Protein AF-A0A924AXY9-F1 (afdb_monomer_lite)

Sequence (81 aa):
ADAWCGVEHVYEHAHVRLHFFISRAWTGEPQSLEGQAFAWQGTVGVAPLLPATIPLLAWLDQLRCAAPEYVSDLAPERAAN

Radius of gyration: 20.6 Å; chains: 1; bounding box: 74×24×37 Å

pLDDT: mean 85.43, std 15.8, range [41.84, 97.38]

Secondary structure (DSSP, 8-state):
---SEEEEEEETTEEEEEEE------SS----SSS------SS---SSPPGGGHHHHHHHHHHHH----------------

Structure (mmCIF, N/CA/C/O backbone):
data_AF-A0A924AXY9-F1
#
_entry.id   AF-A0A924AXY9-F1
#
loop_
_atom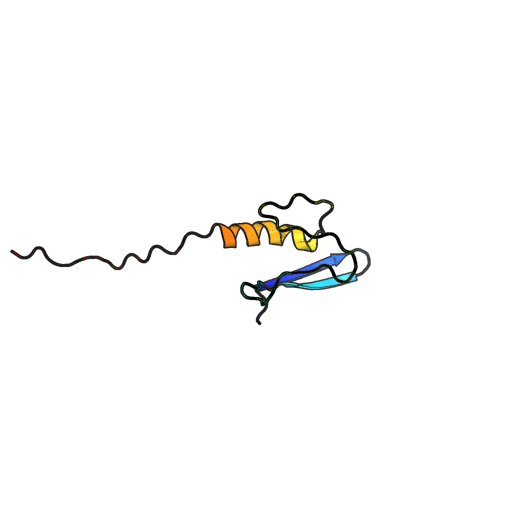_site.group_PDB
_atom_site.id
_atom_site.type_symbol
_atom_site.label_atom_id
_atom_site.label_alt_id
_atom_site.label_comp_id
_atom_site.label_asym_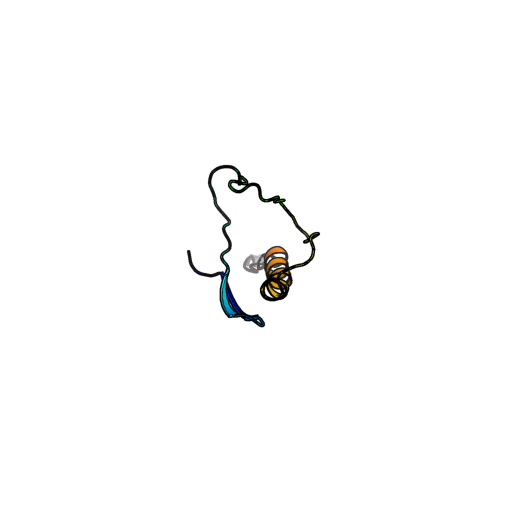id
_atom_site.label_entity_id
_atom_site.label_seq_id
_atom_site.pdbx_PDB_ins_code
_atom_site.Cartn_x
_atom_site.Cartn_y
_atom_site.Cartn_z
_atom_site.occupancy
_atom_site.B_iso_or_equiv
_atom_site.auth_seq_id
_atom_site.auth_comp_id
_atom_site.auth_asym_id
_atom_site.auth_atom_id
_atom_site.pdbx_PDB_model_num
ATOM 1 N N . ALA A 1 1 ? -8.667 -9.785 9.790 1.00 72.38 1 ALA A N 1
ATOM 2 C CA . ALA A 1 1 ? -8.619 -9.110 8.482 1.00 72.38 1 ALA A CA 1
ATOM 3 C C . ALA A 1 1 ? -7.816 -10.000 7.560 1.00 72.38 1 ALA A C 1
ATOM 5 O O . ALA A 1 1 ? -6.766 -10.463 7.991 1.00 72.38 1 ALA A O 1
ATOM 6 N N . ASP A 1 2 ? -8.317 -10.253 6.357 1.00 88.50 2 ASP A N 1
ATOM 7 C CA . ASP A 1 2 ? -7.625 -11.065 5.356 1.00 88.50 2 ASP A CA 1
ATOM 8 C C . ASP A 1 2 ? -6.844 -10.166 4.401 1.00 88.50 2 ASP A C 1
ATOM 10 O O . ASP A 1 2 ? -7.229 -9.017 4.160 1.00 88.50 2 ASP A O 1
ATOM 14 N N . ALA A 1 3 ? -5.713 -10.669 3.904 1.00 94.12 3 ALA A N 1
ATOM 15 C CA . ALA A 1 3 ? -4.874 -9.907 2.991 1.00 94.12 3 ALA A CA 1
ATOM 16 C C . ALA A 1 3 ? -5.642 -9.652 1.692 1.00 94.12 3 ALA A C 1
ATOM 18 O O . ALA A 1 3 ? -6.225 -10.566 1.114 1.00 94.12 3 ALA A O 1
ATOM 19 N N . TRP A 1 4 ? -5.607 -8.409 1.221 1.00 95.31 4 TRP A N 1
ATOM 20 C CA . TRP A 1 4 ? -6.151 -8.051 -0.081 1.00 95.31 4 TRP A CA 1
ATOM 21 C C . TRP A 1 4 ? -5.293 -8.637 -1.207 1.00 95.31 4 TRP A C 1
ATOM 23 O O . TRP A 1 4 ? -5.821 -9.214 -2.153 1.00 95.31 4 TRP A O 1
ATOM 33 N N . CYS A 1 5 ? -3.969 -8.516 -1.097 1.00 94.81 5 CYS A N 1
ATOM 34 C CA . CYS A 1 5 ? -3.029 -9.149 -2.015 1.00 94.81 5 CYS A CA 1
ATOM 35 C C . CYS A 1 5 ? -1.667 -9.382 -1.348 1.00 94.81 5 CYS A C 1
ATOM 37 O O . CYS A 1 5 ? -1.371 -8.840 -0.277 1.00 94.81 5 CYS A O 1
ATOM 39 N N . GLY A 1 6 ? -0.842 -10.213 -1.987 1.00 94.88 6 GLY A N 1
ATOM 40 C CA . GLY A 1 6 ? 0.538 -10.471 -1.593 1.00 94.88 6 GLY A CA 1
ATOM 41 C C . GLY A 1 6 ? 1.502 -10.137 -2.726 1.00 94.88 6 GLY A C 1
ATOM 42 O O . GLY A 1 6 ? 1.202 -10.414 -3.886 1.00 94.88 6 GLY A O 1
ATOM 43 N N . VAL A 1 7 ? 2.654 -9.561 -2.388 1.00 95.44 7 VAL A N 1
ATOM 44 C CA . VAL A 1 7 ? 3.748 -9.299 -3.335 1.00 95.44 7 VAL A CA 1
ATOM 45 C C . VAL A 1 7 ? 5.032 -9.905 -2.794 1.00 95.44 7 VAL A C 1
ATOM 47 O O . VAL A 1 7 ? 5.406 -9.653 -1.650 1.00 95.44 7 VAL A O 1
ATOM 50 N N . GLU A 1 8 ? 5.724 -10.669 -3.630 1.00 96.19 8 GLU A N 1
ATOM 51 C CA . GLU A 1 8 ? 7.093 -11.109 -3.377 1.00 96.19 8 GLU A CA 1
ATOM 52 C C . GLU A 1 8 ? 8.066 -10.259 -4.195 1.00 96.19 8 GLU A C 1
ATOM 54 O O . GLU A 1 8 ? 7.802 -9.931 -5.355 1.00 96.19 8 GLU A O 1
ATOM 59 N N . HIS A 1 9 ? 9.178 -9.860 -3.582 1.00 96.25 9 HIS A N 1
ATOM 60 C CA . HIS A 1 9 ? 10.208 -9.078 -4.258 1.00 96.25 9 HIS A CA 1
ATOM 61 C C . HIS A 1 9 ? 11.596 -9.407 -3.716 1.00 96.25 9 HIS A C 1
ATOM 63 O O . HIS A 1 9 ? 11.811 -9.437 -2.502 1.00 96.25 9 HIS A O 1
ATOM 69 N N . VAL A 1 10 ? 12.548 -9.617 -4.623 1.00 96.69 10 VAL A N 1
ATOM 70 C CA . VAL A 1 10 ? 13.953 -9.855 -4.288 1.00 96.69 10 VAL A CA 1
ATOM 71 C C . VAL A 1 10 ? 14.729 -8.561 -4.495 1.00 96.69 10 VAL A C 1
ATOM 73 O O . VAL A 1 10 ? 14.940 -8.126 -5.624 1.00 96.69 10 VAL A O 1
ATOM 76 N N . TYR A 1 11 ? 15.149 -7.954 -3.393 1.00 94.62 11 TYR A N 1
ATOM 77 C CA . TYR A 1 11 ? 16.138 -6.886 -3.383 1.00 94.62 11 TYR A CA 1
ATOM 78 C C . TYR A 1 11 ? 17.544 -7.480 -3.332 1.00 94.62 11 TYR A C 1
ATOM 80 O O . TYR A 1 11 ? 17.731 -8.627 -2.931 1.00 94.62 11 TYR A O 1
ATOM 88 N N . GLU A 1 12 ? 18.547 -6.664 -3.655 1.00 96.06 12 GLU A N 1
ATOM 89 C CA . GLU A 1 12 ? 19.964 -7.047 -3.579 1.00 96.06 12 GLU A CA 1
ATOM 90 C C . GLU A 1 12 ? 20.343 -7.688 -2.231 1.00 96.06 12 GLU A C 1
ATOM 92 O O . GLU A 1 12 ? 21.131 -8.627 -2.188 1.00 96.06 12 GLU A O 1
ATOM 97 N N . HIS A 1 13 ? 19.746 -7.213 -1.133 1.00 94.75 13 HIS A N 1
ATOM 98 C CA . HIS A 1 13 ? 20.081 -7.625 0.231 1.00 94.75 13 HIS A CA 1
ATOM 99 C C . HIS A 1 13 ? 19.057 -8.564 0.892 1.00 94.75 13 HIS A C 1
ATOM 101 O O . HIS A 1 13 ? 19.328 -9.064 1.983 1.00 94.75 13 HIS A O 1
ATOM 107 N N . ALA A 1 14 ? 17.874 -8.780 0.302 1.00 95.81 14 ALA A N 1
ATOM 108 C CA . ALA A 1 14 ? 16.817 -9.567 0.941 1.00 95.81 14 ALA A CA 1
ATOM 109 C C . ALA A 1 14 ? 15.714 -10.008 -0.026 1.00 95.81 14 ALA A C 1
ATOM 111 O O . ALA A 1 14 ? 15.321 -9.273 -0.929 1.00 95.81 14 ALA A O 1
ATOM 112 N N . HIS A 1 15 ? 15.127 -11.172 0.253 1.00 97.19 15 HIS A N 1
ATOM 113 C CA . HIS A 1 15 ? 13.847 -11.579 -0.315 1.00 97.19 15 HIS A CA 1
ATOM 114 C C . HIS A 1 15 ? 12.730 -11.245 0.677 1.00 97.19 15 HIS A C 1
ATOM 116 O O . HIS A 1 15 ? 12.779 -11.669 1.833 1.00 97.19 15 HIS A O 1
ATOM 122 N N . VAL A 1 16 ? 11.729 -10.486 0.232 1.00 96.56 16 VAL A N 1
ATOM 123 C CA . VAL A 1 16 ? 10.584 -10.101 1.062 1.00 96.56 16 VAL A CA 1
ATOM 124 C C . VAL A 1 16 ? 9.275 -10.612 0.480 1.00 96.56 16 VAL A C 1
ATOM 126 O O . VAL A 1 16 ? 9.094 -10.647 -0.735 1.00 96.56 16 VAL A O 1
ATOM 129 N N . ARG A 1 17 ? 8.336 -10.935 1.373 1.00 96.44 17 ARG A N 1
ATOM 130 C CA . ARG A 1 17 ? 6.925 -11.163 1.056 1.00 96.44 17 ARG A CA 1
ATOM 131 C C . ARG A 1 17 ? 6.081 -10.175 1.847 1.00 96.44 17 ARG A C 1
ATOM 133 O O . ARG A 1 17 ? 6.089 -10.186 3.076 1.00 96.44 17 ARG A O 1
ATOM 140 N N . LEU A 1 18 ? 5.369 -9.317 1.132 1.00 95.31 18 LEU A N 1
ATOM 141 C CA . LEU A 1 18 ? 4.531 -8.263 1.686 1.00 95.31 18 LEU A CA 1
ATOM 142 C C . LEU A 1 18 ? 3.063 -8.658 1.548 1.00 95.31 18 LEU A C 1
ATOM 144 O O . LEU A 1 18 ? 2.630 -9.071 0.475 1.00 95.31 18 LEU A O 1
ATOM 148 N N . HIS A 1 19 ? 2.299 -8.504 2.627 1.00 95.81 19 HIS A N 1
ATOM 149 C CA . HIS A 1 19 ? 0.851 -8.687 2.637 1.00 95.81 19 HIS A CA 1
ATOM 150 C C . HIS A 1 19 ? 0.179 -7.330 2.800 1.00 95.81 19 HIS A C 1
ATOM 152 O O . HIS A 1 19 ? 0.390 -6.651 3.806 1.00 95.81 19 HIS A O 1
ATOM 158 N N . PHE A 1 20 ? -0.630 -6.942 1.821 1.00 94.81 20 PHE A N 1
ATOM 159 C CA . PHE A 1 20 ? -1.340 -5.669 1.834 1.00 94.81 20 PHE A CA 1
ATOM 160 C C . PHE A 1 20 ? -2.781 -5.869 2.276 1.00 94.81 20 PHE A C 1
ATOM 162 O O . PHE A 1 20 ? -3.439 -6.830 1.884 1.00 94.81 20 PHE A O 1
ATOM 169 N N . PHE A 1 21 ? -3.281 -4.932 3.075 1.00 95.75 21 PHE A N 1
ATOM 170 C CA . PHE A 1 21 ? -4.637 -4.932 3.611 1.00 95.75 21 PHE A CA 1
ATOM 171 C C . PHE A 1 21 ? -5.288 -3.585 3.313 1.00 95.75 21 PHE A C 1
ATOM 173 O O . PHE A 1 21 ? -4.622 -2.551 3.339 1.00 95.75 21 PHE A O 1
ATOM 180 N N . ILE A 1 22 ? -6.597 -3.592 3.063 1.00 93.62 22 ILE A N 1
ATOM 181 C CA . ILE A 1 22 ? -7.380 -2.368 2.887 1.00 93.62 22 ILE A CA 1
ATOM 182 C C . ILE A 1 22 ? -8.213 -2.158 4.147 1.00 93.62 22 ILE A C 1
ATOM 184 O O . ILE A 1 22 ? -9.177 -2.884 4.388 1.00 93.62 22 ILE A O 1
ATOM 188 N N . SER A 1 23 ? -7.858 -1.146 4.937 1.00 93.44 23 SER A N 1
ATOM 189 C CA . SER A 1 23 ? -8.691 -0.691 6.050 1.00 93.44 23 SER A CA 1
ATOM 190 C C . SER A 1 23 ? -9.655 0.383 5.557 1.00 93.44 23 SER A C 1
ATOM 192 O O . SER A 1 23 ? -9.229 1.429 5.077 1.00 93.44 23 SER A O 1
ATOM 194 N N . ARG A 1 24 ? -10.960 0.109 5.644 1.00 92.06 24 ARG A N 1
ATOM 195 C CA . ARG A 1 24 ? -12.031 1.053 5.261 1.00 92.06 24 ARG A CA 1
ATOM 196 C C . ARG A 1 24 ? -12.741 1.672 6.460 1.00 92.06 24 ARG A C 1
ATOM 198 O O . ARG A 1 24 ? -13.488 2.626 6.295 1.00 92.06 24 ARG A O 1
ATOM 205 N N . ALA A 1 25 ? -12.540 1.097 7.640 1.00 93.94 25 ALA A N 1
ATOM 206 C CA . ALA A 1 25 ? -13.168 1.524 8.874 1.00 93.94 25 ALA A CA 1
ATOM 207 C C . ALA A 1 25 ? -12.100 1.575 9.964 1.00 93.94 25 ALA A C 1
ATOM 209 O O . ALA A 1 25 ? -11.445 0.573 10.255 1.00 93.94 25 ALA A O 1
ATOM 210 N N . TRP A 1 26 ? -11.926 2.752 10.548 1.00 93.88 26 TRP A N 1
ATOM 211 C CA . TRP A 1 26 ? -11.068 2.988 11.701 1.00 93.88 26 TRP A CA 1
ATOM 212 C C . TRP A 1 26 ? -11.719 4.045 12.594 1.00 93.88 26 TRP A C 1
ATOM 214 O O . TRP A 1 26 ? -12.649 4.738 12.180 1.00 93.88 26 TRP A O 1
ATOM 224 N N . THR A 1 27 ? -11.232 4.152 13.826 1.00 97.38 27 THR A N 1
ATOM 225 C CA . THR A 1 27 ? -11.729 5.116 14.810 1.00 97.38 27 THR A CA 1
ATOM 226 C C . THR A 1 27 ? -10.689 6.205 15.027 1.00 97.38 27 THR A C 1
ATOM 228 O O . THR A 1 27 ? -9.513 5.903 15.217 1.00 97.38 27 THR A O 1
ATOM 231 N N . GLY A 1 28 ? -11.135 7.461 15.052 1.00 96.06 28 GLY A N 1
ATOM 232 C CA . GLY A 1 28 ? -10.261 8.622 15.204 1.00 96.06 28 GLY A CA 1
ATOM 233 C C . GLY A 1 28 ? -9.547 9.009 13.908 1.00 96.06 28 GLY A C 1
ATOM 234 O O . GLY A 1 28 ? -9.859 8.508 12.830 1.00 96.06 28 GLY A O 1
ATOM 235 N N . GLU A 1 29 ? -8.583 9.916 14.033 1.00 94.69 29 GLU A N 1
ATOM 236 C CA . GLU A 1 29 ? -7.799 10.436 12.911 1.00 94.69 29 GLU A CA 1
ATOM 237 C C . GLU A 1 29 ? -6.400 9.808 12.889 1.00 94.69 29 GLU A C 1
ATOM 239 O O . GLU A 1 29 ? -5.770 9.721 13.949 1.00 94.69 29 GLU A O 1
ATOM 244 N N . PRO A 1 30 ? -5.872 9.389 11.722 1.00 94.44 30 PRO A N 1
ATOM 245 C CA . PRO A 1 30 ? -4.492 8.930 11.619 1.00 94.44 30 PRO A CA 1
ATOM 246 C C . PRO A 1 30 ? -3.497 10.006 12.056 1.00 94.44 30 PRO A C 1
ATOM 248 O O . PRO A 1 30 ? -3.614 11.173 11.682 1.00 94.44 30 PRO A O 1
ATOM 251 N N . GLN A 1 31 ? -2.499 9.599 12.839 1.00 95.06 31 GLN A N 1
ATOM 252 C CA . GLN A 1 31 ? -1.455 10.474 13.364 1.00 95.06 31 GLN A CA 1
ATOM 253 C C . GLN A 1 31 ? -0.072 9.884 13.101 1.00 95.06 31 GLN A C 1
ATOM 255 O O . GLN A 1 31 ? 0.126 8.669 13.123 1.00 95.06 31 GLN A O 1
ATOM 260 N N . SER A 1 32 ? 0.895 10.771 12.883 1.00 95.94 32 SER A N 1
ATOM 261 C CA . SER A 1 32 ? 2.309 10.419 12.817 1.00 95.94 32 SER A CA 1
ATOM 262 C C . SER A 1 32 ? 2.866 10.300 14.232 1.00 95.94 32 SER A C 1
ATOM 264 O O . SER A 1 32 ? 2.915 11.292 14.957 1.00 95.94 32 SER A O 1
ATOM 266 N N . LEU A 1 33 ? 3.256 9.089 14.632 1.00 95.75 33 LEU A N 1
ATOM 267 C CA . LEU A 1 33 ? 3.795 8.812 15.970 1.00 95.75 33 LEU A CA 1
ATOM 268 C C . LEU A 1 33 ? 5.326 8.695 15.993 1.00 95.75 33 LEU A C 1
ATOM 270 O O . LEU A 1 33 ? 5.920 8.752 17.065 1.00 95.75 33 LEU A O 1
ATOM 274 N N . GLU A 1 34 ? 5.966 8.583 14.827 1.00 97.31 34 GLU A N 1
ATOM 275 C CA . GLU A 1 34 ? 7.424 8.450 14.682 1.00 97.31 34 GLU A CA 1
ATOM 276 C C . GLU A 1 34 ? 8.033 9.624 13.895 1.00 97.31 34 GLU A C 1
ATOM 278 O O . GLU A 1 34 ? 9.163 9.560 13.417 1.00 97.31 34 GLU A O 1
ATOM 283 N N . GLY A 1 35 ? 7.286 10.725 13.750 1.00 94.75 35 GLY A N 1
ATOM 284 C CA . GLY A 1 35 ? 7.747 11.929 13.054 1.00 94.75 35 GLY A CA 1
ATOM 285 C C . GLY A 1 35 ? 7.789 11.794 11.529 1.00 94.75 35 GLY A C 1
ATOM 286 O O . GLY A 1 35 ? 8.308 12.679 10.849 1.00 94.75 35 GLY A O 1
ATOM 287 N N . GLN A 1 36 ? 7.228 10.720 10.970 1.00 95.25 36 GLN A N 1
ATOM 288 C CA . GLN A 1 36 ? 7.094 10.550 9.531 1.00 95.25 36 GLN A CA 1
ATOM 289 C C . GLN A 1 36 ? 6.103 11.560 8.939 1.00 95.25 36 GLN A C 1
ATOM 291 O O . GLN A 1 36 ? 5.019 11.789 9.483 1.00 95.25 36 GLN A O 1
ATOM 296 N N . ALA A 1 37 ? 6.441 12.137 7.789 1.00 93.50 37 ALA A N 1
ATOM 297 C CA . ALA A 1 37 ? 5.472 12.887 7.003 1.00 93.50 37 ALA A CA 1
ATOM 298 C C . ALA A 1 37 ? 4.459 11.916 6.371 1.00 93.50 37 ALA A C 1
ATOM 300 O O . ALA A 1 37 ? 4.843 10.868 5.851 1.00 93.50 37 ALA A O 1
ATOM 301 N N . PHE A 1 38 ? 3.172 12.265 6.389 1.00 94.12 38 PHE A N 1
ATOM 302 C CA . PHE A 1 38 ? 2.130 11.522 5.679 1.00 94.12 38 PHE A CA 1
ATOM 303 C C . PHE A 1 38 ? 1.081 12.481 5.115 1.00 94.12 38 PHE A C 1
ATOM 305 O O . PHE A 1 38 ? 0.931 13.609 5.584 1.00 94.12 38 PHE A O 1
ATOM 312 N N . ALA A 1 39 ? 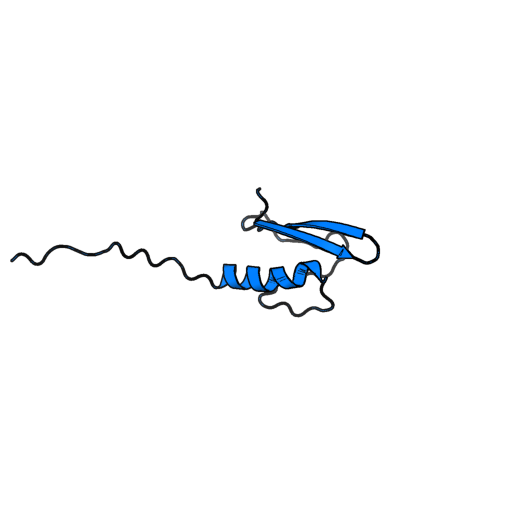0.366 12.029 4.089 1.00 92.75 39 ALA A N 1
ATOM 313 C CA . ALA A 1 39 ? -0.695 12.791 3.451 1.00 92.75 39 ALA A CA 1
ATOM 314 C C . ALA A 1 39 ? -1.776 11.852 2.913 1.00 92.75 39 ALA A C 1
ATOM 316 O O . ALA A 1 39 ? -1.487 10.736 2.480 1.00 92.75 39 ALA A O 1
ATOM 317 N N . TRP A 1 40 ? -3.015 12.337 2.880 1.00 91.31 40 TRP A N 1
ATOM 318 C CA . TRP A 1 40 ? -4.082 11.711 2.109 1.00 91.31 40 TRP A CA 1
ATOM 319 C C . TRP A 1 40 ? -3.905 12.067 0.636 1.00 91.31 40 TRP A C 1
ATOM 321 O O . TRP A 1 40 ? -3.941 13.242 0.271 1.00 91.31 40 TRP A O 1
ATOM 331 N N . GLN A 1 41 ? -3.696 11.064 -0.214 1.00 90.31 41 GLN A N 1
ATOM 332 C CA . GLN A 1 41 ? -3.469 11.271 -1.642 1.00 90.31 41 GLN A CA 1
ATOM 333 C C . GLN A 1 41 ? -4.418 10.410 -2.472 1.00 90.31 41 GLN A C 1
ATOM 335 O O . GLN A 1 41 ? -4.585 9.221 -2.215 1.00 90.31 41 GLN A O 1
ATOM 340 N N . GLY A 1 42 ? -5.026 11.030 -3.485 1.00 85.56 42 GLY A N 1
ATOM 341 C CA . GLY A 1 42 ? -5.723 10.311 -4.544 1.00 85.56 42 GLY A CA 1
ATOM 342 C C . GLY A 1 42 ? -4.719 9.756 -5.550 1.00 85.56 42 GLY A C 1
ATOM 343 O O . GLY A 1 42 ? -4.560 8.550 -5.665 1.00 85.56 42 GLY A O 1
ATOM 344 N N . THR A 1 43 ? -4.023 10.632 -6.266 1.00 87.38 43 THR A N 1
ATOM 345 C CA . THR A 1 43 ? -2.899 10.246 -7.129 1.00 87.38 43 THR A CA 1
ATOM 346 C C . THR A 1 43 ? -1.600 10.375 -6.341 1.00 87.38 43 THR A C 1
ATOM 348 O O . THR A 1 43 ? -1.399 11.376 -5.651 1.00 87.38 43 THR A O 1
ATOM 351 N N . VAL A 1 44 ? -0.718 9.379 -6.436 1.00 89.31 44 VAL A N 1
ATOM 352 C CA . VAL A 1 44 ? 0.573 9.394 -5.733 1.00 89.31 44 VAL A CA 1
ATOM 353 C C . VAL A 1 44 ? 1.482 10.471 -6.323 1.00 89.31 44 VAL A C 1
ATOM 355 O O . VAL A 1 44 ? 1.761 10.467 -7.519 1.00 89.31 44 VAL A O 1
ATOM 358 N N . GLY A 1 45 ? 1.945 11.386 -5.470 1.00 90.50 45 GLY A N 1
ATOM 359 C CA . GLY A 1 45 ? 2.792 12.524 -5.854 1.00 90.50 45 GLY A CA 1
ATOM 360 C C . GLY A 1 45 ? 4.199 12.502 -5.251 1.00 90.50 45 GLY A C 1
ATOM 361 O O . GLY A 1 45 ? 4.868 13.530 -5.250 1.00 90.50 45 GLY A O 1
ATOM 362 N N . VAL A 1 46 ? 4.626 11.373 -4.679 1.00 90.25 46 VAL A N 1
ATOM 363 C CA . VAL A 1 46 ? 5.910 11.233 -3.972 1.00 90.25 46 VAL A CA 1
ATOM 364 C C . VAL A 1 46 ? 6.851 10.268 -4.692 1.00 90.25 46 VAL A C 1
ATOM 366 O O . VAL A 1 46 ? 6.407 9.308 -5.320 1.00 90.25 46 VAL A O 1
ATOM 369 N N . ALA A 1 47 ? 8.156 10.522 -4.586 1.00 90.88 47 ALA A N 1
ATOM 370 C CA . ALA A 1 47 ? 9.215 9.693 -5.153 1.00 90.88 47 ALA A CA 1
ATOM 371 C C . ALA A 1 47 ? 10.496 9.770 -4.291 1.00 90.88 47 ALA A C 1
ATOM 373 O O . ALA A 1 47 ? 10.722 10.804 -3.656 1.00 90.88 47 ALA A O 1
ATOM 374 N N . PRO A 1 48 ? 11.354 8.728 -4.295 1.00 93.50 48 PRO A N 1
ATOM 375 C CA . PRO A 1 48 ? 11.169 7.442 -4.975 1.00 93.50 48 PRO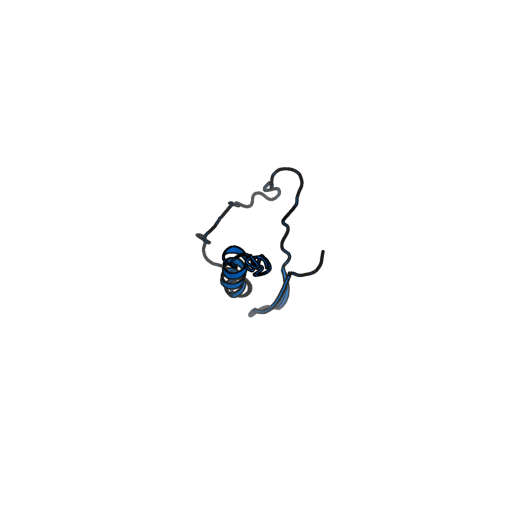 A CA 1
ATOM 376 C C . PRO A 1 48 ? 10.160 6.529 -4.257 1.00 93.50 48 PRO A C 1
ATOM 378 O O . PRO A 1 48 ? 9.965 6.624 -3.048 1.00 93.50 48 PRO A O 1
ATOM 381 N N . LEU A 1 49 ? 9.531 5.629 -5.015 1.00 92.00 49 LEU A N 1
ATOM 382 C CA . LEU A 1 49 ? 8.672 4.570 -4.478 1.00 92.00 49 LEU A CA 1
ATOM 383 C C . LEU A 1 49 ? 9.456 3.265 -4.342 1.00 92.00 49 LEU A C 1
ATOM 385 O O . LEU A 1 49 ? 10.390 3.011 -5.105 1.00 92.00 49 LEU A O 1
ATOM 389 N N . LEU A 1 50 ? 9.041 2.410 -3.406 1.00 91.50 50 LEU A N 1
ATOM 390 C CA . LEU A 1 50 ? 9.578 1.056 -3.313 1.00 91.50 50 LEU A CA 1
ATOM 391 C C . LEU A 1 50 ? 9.153 0.255 -4.557 1.00 91.50 50 LEU A C 1
ATOM 393 O O . LEU A 1 50 ? 7.959 0.196 -4.848 1.00 91.50 50 LEU A O 1
ATOM 397 N N . PRO A 1 51 ? 10.075 -0.412 -5.274 1.00 92.88 51 PRO A N 1
ATOM 398 C CA . PRO A 1 51 ? 9.738 -1.176 -6.477 1.00 92.88 51 PRO A CA 1
ATOM 399 C C . PRO A 1 51 ? 8.593 -2.178 -6.279 1.00 92.88 51 PRO A C 1
ATOM 401 O O . PRO A 1 51 ? 7.715 -2.292 -7.133 1.00 92.88 51 PRO A O 1
ATOM 404 N N . ALA A 1 52 ? 8.547 -2.843 -5.120 1.00 92.75 52 ALA A N 1
ATOM 405 C CA . ALA A 1 52 ? 7.491 -3.796 -4.780 1.00 92.75 52 ALA A CA 1
ATOM 406 C C . ALA A 1 52 ? 6.089 -3.167 -4.646 1.00 92.75 52 ALA A C 1
ATOM 408 O O . ALA A 1 52 ? 5.096 -3.885 -4.731 1.00 92.75 52 ALA A O 1
ATOM 409 N N . THR A 1 53 ? 5.977 -1.850 -4.436 1.00 92.69 53 THR A N 1
ATOM 410 C CA . THR A 1 53 ? 4.682 -1.171 -4.270 1.00 92.69 53 THR A CA 1
ATOM 411 C C . THR A 1 53 ? 4.158 -0.533 -5.552 1.00 92.69 53 THR A C 1
ATOM 413 O O . THR A 1 53 ? 2.980 -0.188 -5.609 1.00 92.69 53 THR A O 1
ATOM 416 N N . ILE A 1 54 ? 4.976 -0.422 -6.605 1.00 92.81 54 ILE A N 1
ATOM 417 C CA . ILE A 1 54 ? 4.571 0.197 -7.878 1.00 92.81 54 ILE A CA 1
ATOM 418 C C . ILE A 1 54 ? 3.349 -0.507 -8.503 1.00 92.81 54 ILE A C 1
ATOM 420 O O . ILE A 1 54 ? 2.392 0.195 -8.839 1.00 92.81 54 ILE A O 1
ATOM 424 N N . PRO A 1 55 ? 3.293 -1.855 -8.613 1.00 91.75 55 PRO A N 1
ATOM 425 C CA . PRO A 1 55 ? 2.121 -2.531 -9.179 1.00 91.75 55 PRO A CA 1
ATOM 426 C C . PRO A 1 55 ? 0.835 -2.295 -8.376 1.00 91.75 55 PRO A C 1
ATOM 428 O O . PRO A 1 55 ? -0.253 -2.252 -8.949 1.00 91.75 55 PRO A O 1
ATOM 431 N N . LEU A 1 56 ? 0.956 -2.085 -7.058 1.00 92.69 56 LEU A N 1
ATOM 432 C CA . LEU A 1 56 ? -0.189 -1.872 -6.170 1.00 92.69 56 LEU A CA 1
ATOM 433 C C . LEU A 1 56 ? -0.951 -0.598 -6.509 1.00 92.69 56 LEU A C 1
ATOM 435 O O . LEU A 1 56 ? -2.158 -0.556 -6.301 1.00 92.69 56 LEU A O 1
ATOM 439 N N . LEU A 1 57 ? -0.271 0.431 -7.021 1.00 91.44 57 LEU A N 1
ATOM 440 C CA . LEU A 1 57 ? -0.917 1.696 -7.366 1.00 91.44 57 LEU A CA 1
ATOM 441 C C . LEU A 1 57 ? -1.950 1.501 -8.477 1.00 91.44 57 LEU A C 1
ATOM 443 O O . LEU A 1 57 ? -3.084 1.952 -8.348 1.00 91.44 57 LEU A O 1
ATOM 447 N N . ALA A 1 58 ? -1.596 0.735 -9.512 1.00 90.88 58 ALA A N 1
ATOM 448 C CA . ALA A 1 58 ? -2.522 0.399 -10.589 1.00 90.88 58 ALA A CA 1
ATOM 449 C C . ALA A 1 58 ? -3.713 -0.432 -10.080 1.00 90.88 58 ALA A C 1
ATOM 451 O O . ALA A 1 58 ? -4.853 -0.195 -10.477 1.00 90.88 58 ALA A O 1
ATOM 452 N N . TRP A 1 59 ? -3.470 -1.387 -9.179 1.00 93.38 59 TRP A N 1
ATOM 453 C CA . TRP A 1 59 ? -4.535 -2.209 -8.592 1.00 93.38 59 TRP A CA 1
ATOM 454 C C . TRP A 1 59 ? -5.457 -1.401 -7.669 1.00 93.38 59 TRP A C 1
ATOM 456 O O . TRP A 1 59 ? -6.672 -1.602 -7.678 1.00 93.38 59 TRP A O 1
ATOM 466 N N . LEU A 1 60 ? -4.907 -0.458 -6.900 1.00 92.12 60 LEU A N 1
ATOM 467 C CA . LEU A 1 60 ? -5.690 0.470 -6.083 1.00 92.12 60 LEU A CA 1
ATOM 468 C C . LEU A 1 60 ? -6.569 1.369 -6.955 1.00 92.12 60 LEU A C 1
ATOM 470 O O . LEU A 1 60 ? -7.733 1.579 -6.620 1.00 92.12 60 LEU A O 1
ATOM 474 N N . ASP A 1 61 ? -6.059 1.855 -8.085 1.00 90.69 61 ASP A N 1
ATOM 475 C CA . ASP A 1 61 ? -6.855 2.664 -9.010 1.00 90.69 61 ASP A CA 1
ATOM 476 C C . ASP A 1 61 ? -7.992 1.859 -9.652 1.00 90.69 61 ASP A C 1
ATOM 478 O O . ASP A 1 61 ? -9.117 2.353 -9.732 1.00 90.69 61 ASP A O 1
ATOM 482 N N . GLN A 1 62 ? -7.761 0.590 -10.007 1.00 90.56 62 GLN A N 1
ATOM 483 C CA . GLN A 1 62 ? -8.831 -0.307 -10.467 1.00 90.56 62 GLN A CA 1
ATOM 484 C C . GLN A 1 62 ? -9.922 -0.483 -9.405 1.00 90.56 62 GLN A C 1
ATOM 486 O O . GLN A 1 62 ? -11.104 -0.375 -9.719 1.00 90.56 62 GLN A O 1
ATOM 491 N N . LEU A 1 63 ? -9.543 -0.689 -8.140 1.00 90.19 63 LEU A N 1
ATOM 492 C CA . LEU A 1 63 ? -10.502 -0.799 -7.037 1.00 90.19 63 LEU A CA 1
ATOM 493 C C . LEU A 1 63 ? -11.310 0.479 -6.801 1.00 90.19 63 LEU A C 1
ATOM 49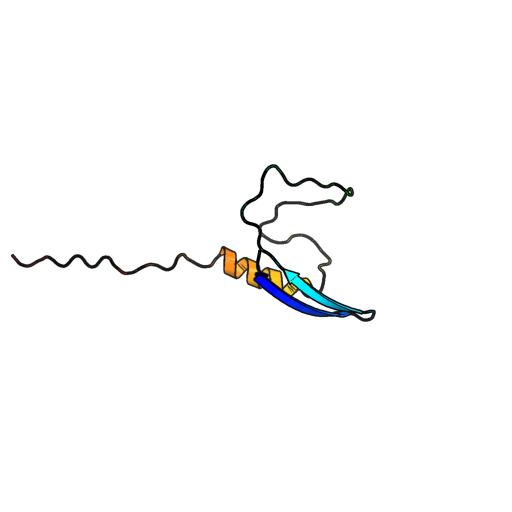5 O O . LEU 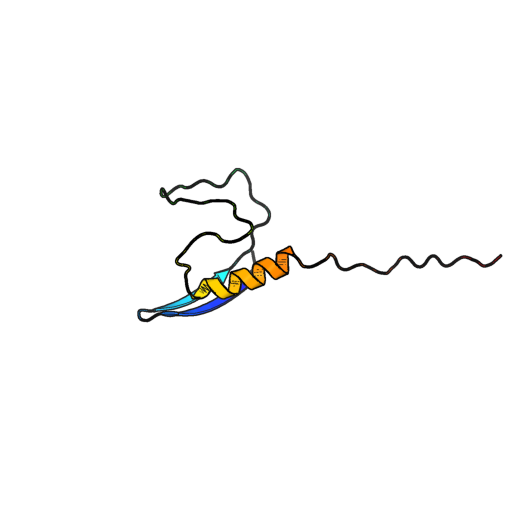A 1 63 ? -12.448 0.404 -6.343 1.00 90.19 63 LEU A O 1
ATOM 499 N N . ARG A 1 64 ? -10.716 1.647 -7.048 1.00 86.62 64 ARG A N 1
ATOM 500 C CA . ARG A 1 64 ? -11.371 2.947 -6.850 1.00 86.62 64 ARG A CA 1
ATOM 501 C C . ARG A 1 64 ? -12.323 3.294 -7.987 1.00 86.62 64 ARG A C 1
ATOM 503 O O . ARG A 1 64 ? -13.332 3.946 -7.737 1.00 86.62 64 ARG A O 1
ATOM 510 N N . CYS A 1 65 ? -11.990 2.876 -9.205 1.00 82.88 65 CYS A N 1
ATOM 511 C CA . CYS A 1 65 ? -12.741 3.191 -10.419 1.00 82.88 65 CYS A CA 1
ATOM 512 C C . CYS A 1 65 ? -13.682 2.069 -10.878 1.00 82.88 65 CYS A C 1
ATOM 514 O O . CYS A 1 65 ? -14.408 2.268 -11.851 1.00 82.88 65 CYS A O 1
ATOM 516 N N . ALA A 1 66 ? -13.678 0.903 -10.222 1.00 76.62 66 ALA A N 1
ATOM 517 C CA . ALA A 1 66 ? -14.636 -0.160 -10.502 1.00 76.62 66 ALA A CA 1
ATOM 518 C C . ALA A 1 66 ? -16.064 0.390 -10.342 1.00 76.62 66 ALA A C 1
ATOM 520 O O . ALA A 1 66 ? -16.469 0.794 -9.251 1.00 76.62 66 ALA A O 1
ATOM 521 N N . ALA A 1 67 ? -16.805 0.454 -11.451 1.00 57.94 67 ALA A N 1
ATOM 522 C CA . ALA A 1 67 ? -18.198 0.878 -11.445 1.00 57.94 67 ALA A CA 1
ATOM 523 C C . ALA A 1 67 ? -19.023 -0.083 -10.572 1.00 57.94 67 ALA A C 1
ATOM 525 O O . ALA A 1 67 ? -18.721 -1.280 -10.553 1.00 57.94 67 ALA A O 1
ATOM 526 N N . PRO A 1 68 ? -20.065 0.396 -9.865 1.00 57.59 68 PRO A N 1
ATOM 527 C CA . PRO A 1 68 ? -21.000 -0.515 -9.223 1.00 57.59 68 PRO A CA 1
ATOM 528 C C . PRO A 1 68 ? -21.579 -1.438 -10.299 1.00 57.59 68 PRO A C 1
ATOM 530 O O . PRO A 1 68 ? -21.980 -0.962 -11.363 1.00 57.59 68 PRO A O 1
ATOM 533 N N . GLU A 1 69 ? -21.591 -2.748 -10.042 1.00 56.38 69 GLU A N 1
ATOM 534 C CA . GLU A 1 69 ? -22.290 -3.702 -10.900 1.00 56.38 69 GLU A CA 1
ATOM 535 C C . GLU A 1 69 ? -23.731 -3.206 -11.068 1.00 56.38 69 GLU A C 1
ATOM 537 O O . GLU A 1 69 ? -24.493 -3.112 -10.104 1.00 56.38 69 GLU A O 1
ATOM 542 N N . TYR A 1 70 ? -24.093 -2.797 -12.284 1.00 52.69 70 TYR A N 1
ATOM 543 C CA . TYR A 1 70 ? -25.467 -2.442 -12.603 1.00 52.69 70 TYR A CA 1
ATOM 544 C C . TYR A 1 70 ? -26.290 -3.730 -12.540 1.00 52.69 70 TYR A C 1
ATOM 546 O O . TYR A 1 70 ? -26.253 -4.543 -13.462 1.00 52.69 70 TYR A O 1
ATOM 554 N N . VAL A 1 71 ? -26.992 -3.941 -11.426 1.00 56.72 71 VAL A N 1
ATOM 555 C CA . VAL A 1 71 ? -27.908 -5.071 -11.253 1.00 56.72 71 VAL A CA 1
ATOM 556 C C . VAL A 1 71 ? -29.117 -4.827 -12.158 1.00 56.72 71 VAL A C 1
ATOM 558 O O . VAL A 1 71 ? -30.018 -4.054 -11.831 1.00 56.72 71 VAL A O 1
ATOM 561 N N . SER A 1 72 ? -29.113 -5.438 -13.341 1.00 55.44 72 SER A N 1
ATOM 562 C CA . SER A 1 72 ? -30.218 -5.391 -14.298 1.00 55.44 72 SER A CA 1
ATOM 563 C C . SER A 1 72 ? -31.349 -6.327 -13.855 1.00 55.44 72 SER A C 1
ATOM 565 O O . SER A 1 72 ? -31.532 -7.381 -14.453 1.00 55.44 72 SER A O 1
ATOM 567 N N . ASP A 1 73 ? -32.085 -5.975 -12.801 1.00 58.12 73 ASP A N 1
ATOM 568 C CA . ASP A 1 73 ? -33.197 -6.816 -12.315 1.00 58.12 73 ASP A CA 1
ATOM 569 C C . ASP A 1 73 ? -34.492 -6.031 -12.054 1.00 58.12 73 ASP A C 1
ATOM 571 O O . ASP A 1 73 ? -35.296 -6.348 -11.183 1.00 58.12 73 ASP A O 1
ATOM 575 N N . LEU A 1 74 ? -34.726 -4.986 -12.851 1.00 56.41 74 LEU A N 1
ATOM 576 C CA . LEU A 1 74 ? -36.022 -4.311 -12.933 1.00 56.41 74 LEU A CA 1
ATOM 577 C C . LEU A 1 74 ? -36.543 -4.358 -14.369 1.00 56.41 74 LEU A C 1
ATOM 579 O O . LEU A 1 74 ? -36.552 -3.356 -15.082 1.00 56.41 74 LEU A O 1
ATOM 583 N N . ALA A 1 75 ? -37.006 -5.533 -14.786 1.00 55.12 75 ALA A N 1
ATOM 584 C CA . ALA A 1 75 ? -38.040 -5.619 -15.806 1.00 55.12 75 ALA A CA 1
ATOM 585 C C . ALA A 1 75 ? -39.401 -5.620 -15.093 1.00 55.12 75 ALA A C 1
ATOM 587 O O . ALA A 1 75 ? -39.742 -6.620 -14.460 1.00 55.12 75 ALA A O 1
ATOM 588 N N . PRO A 1 76 ? -40.213 -4.550 -15.158 1.00 51.06 76 PRO A N 1
ATOM 589 C CA . PRO A 1 76 ? -41.614 -4.701 -14.836 1.00 51.06 76 PRO A CA 1
ATOM 590 C C . PRO A 1 76 ? -42.289 -5.364 -16.040 1.00 51.06 76 PRO A C 1
ATOM 592 O O . PRO A 1 76 ? -42.601 -4.721 -17.044 1.00 51.06 76 PRO A O 1
ATOM 595 N N . GLU A 1 77 ? -42.543 -6.669 -15.920 1.00 60.22 77 GLU A N 1
ATOM 596 C CA . GLU A 1 77 ? -43.764 -7.244 -16.479 1.00 60.22 77 GLU A CA 1
ATOM 597 C C . GLU A 1 77 ? -44.920 -6.317 -16.091 1.00 60.22 77 GLU A C 1
ATOM 599 O O . GLU A 1 77 ? -45.141 -6.073 -14.904 1.00 60.22 77 GLU A O 1
ATOM 604 N N . ARG A 1 78 ? -45.608 -5.763 -17.094 1.00 53.59 78 ARG A N 1
ATOM 605 C CA . ARG A 1 78 ? -47.062 -5.528 -17.161 1.00 53.59 78 ARG A CA 1
ATOM 606 C C . ARG A 1 78 ? -47.367 -4.486 -18.235 1.00 53.59 78 ARG A C 1
ATOM 608 O O . ARG A 1 78 ? -47.423 -3.290 -17.979 1.00 53.59 78 ARG A O 1
ATOM 615 N N . ALA A 1 79 ? -47.678 -4.989 -19.422 1.00 41.84 79 ALA A N 1
ATOM 616 C CA . ALA A 1 79 ? -48.646 -4.368 -20.318 1.00 41.84 79 ALA A CA 1
ATOM 617 C C . ALA A 1 79 ? -49.476 -5.486 -20.968 1.00 41.84 79 ALA A C 1
ATOM 619 O O . ALA A 1 79 ? -49.441 -5.709 -22.171 1.00 41.84 79 ALA A O 1
ATOM 620 N N . ALA A 1 80 ? -50.173 -6.245 -20.120 1.00 48.28 80 ALA A N 1
ATOM 621 C CA . ALA A 1 80 ? -51.415 -6.894 -20.505 1.00 48.28 80 ALA A CA 1
ATOM 622 C C . ALA A 1 80 ? -52.545 -5.966 -20.042 1.00 48.28 80 ALA A C 1
ATOM 624 O O . ALA A 1 80 ? -52.875 -5.942 -18.852 1.00 48.28 80 ALA A O 1
ATOM 625 N N . ASN A 1 81 ? -53.010 -5.121 -20.962 1.00 43.56 81 ASN A N 1
ATOM 626 C CA . ASN A 1 81 ? -54.392 -4.659 -21.121 1.00 43.56 81 ASN A CA 1
ATOM 627 C C . ASN A 1 81 ? -54.501 -3.782 -22.367 1.00 43.56 81 ASN A C 1
ATOM 629 O O . ASN A 1 81 ? -53.683 -2.844 -22.483 1.00 43.56 81 ASN A O 1
#

Foldseek 3Di:
DAFPDWFWDDDPVDTDIDTHDDDPDDPDDDDDPPPDDDDDDPDDDDDDDDPRCVVVNVVVVCVVPVDPPPPPDDDDPDDPD